Protein AF-A0A2H0FKP7-F1 (afdb_monomer_lite)

Structure (mmCIF, N/CA/C/O backbone):
data_AF-A0A2H0FKP7-F1
#
_entry.id   AF-A0A2H0FKP7-F1
#
loop_
_atom_site.group_PDB
_atom_site.id
_atom_site.type_symbol
_atom_site.label_atom_id
_atom_site.label_alt_id
_atom_site.label_comp_id
_atom_site.label_asym_id
_atom_site.label_entity_id
_atom_site.label_seq_id
_atom_site.pdbx_PDB_ins_code
_atom_site.Cartn_x
_atom_site.Cartn_y
_atom_site.Cartn_z
_atom_site.occupancy
_atom_site.B_iso_or_equiv
_atom_site.auth_seq_id
_atom_site.auth_comp_id
_atom_site.auth_asym_id
_atom_site.auth_atom_id
_atom_site.pdbx_PDB_model_num
ATOM 1 N N . ILE A 1 1 ? 3.012 2.718 -2.120 1.00 96.00 1 ILE A N 1
ATOM 2 C CA . ILE A 1 1 ? 3.872 1.776 -2.870 1.00 96.00 1 ILE A CA 1
ATOM 3 C C . ILE A 1 1 ? 3.788 2.106 -4.356 1.00 96.00 1 ILE A C 1
ATOM 5 O O . ILE A 1 1 ? 2.682 2.177 -4.879 1.00 96.00 1 ILE A O 1
ATOM 9 N N . ILE A 1 2 ? 4.924 2.367 -5.002 1.00 96.69 2 ILE A N 1
ATOM 10 C CA . ILE A 1 2 ? 5.046 2.760 -6.416 1.00 96.69 2 ILE A CA 1
ATOM 11 C C . ILE A 1 2 ? 6.415 2.295 -6.932 1.00 96.69 2 ILE A C 1
ATOM 13 O O . ILE A 1 2 ? 7.384 2.348 -6.171 1.00 96.69 2 ILE A O 1
ATOM 17 N N . CYS A 1 3 ? 6.507 1.837 -8.184 1.00 94.38 3 CYS A N 1
ATOM 18 C CA . CYS A 1 3 ? 7.742 1.323 -8.785 1.00 94.38 3 CYS A CA 1
ATOM 19 C C . CYS A 1 3 ? 8.447 0.297 -7.861 1.00 94.38 3 CYS A C 1
ATOM 21 O O . CYS A 1 3 ? 7.833 -0.624 -7.315 1.00 94.38 3 CYS A O 1
ATOM 23 N N . GLY A 1 4 ? 9.746 0.497 -7.623 1.00 95.00 4 GLY A N 1
ATOM 24 C CA . GLY A 1 4 ? 10.441 -0.051 -6.465 1.00 95.00 4 GLY A CA 1
ATOM 25 C C . GLY A 1 4 ? 11.275 -1.301 -6.725 1.00 95.00 4 GLY A C 1
ATOM 26 O O . GLY A 1 4 ? 11.136 -1.984 -7.739 1.00 95.00 4 GLY A O 1
ATOM 27 N N . ARG A 1 5 ? 12.159 -1.582 -5.762 1.00 94.81 5 ARG A N 1
ATOM 28 C CA . ARG A 1 5 ? 13.030 -2.771 -5.687 1.00 94.81 5 ARG A CA 1
ATOM 29 C C . ARG A 1 5 ? 12.758 -3.516 -4.369 1.00 94.81 5 ARG A C 1
ATOM 31 O O . ARG A 1 5 ? 11.668 -3.395 -3.811 1.00 94.81 5 ARG A O 1
ATOM 38 N N . MET A 1 6 ? 13.737 -4.254 -3.844 1.00 95.88 6 MET A N 1
ATOM 39 C CA . MET A 1 6 ? 13.600 -5.017 -2.594 1.00 95.88 6 MET A CA 1
ATOM 40 C C . MET A 1 6 ? 13.224 -4.156 -1.379 1.00 95.88 6 MET A C 1
ATOM 42 O O . MET A 1 6 ? 12.397 -4.579 -0.580 1.00 95.88 6 MET A O 1
ATOM 46 N N . GLY A 1 7 ? 13.744 -2.927 -1.265 1.00 97.00 7 GLY A N 1
ATOM 47 C CA . GLY A 1 7 ? 13.377 -2.022 -0.163 1.00 97.00 7 GLY A CA 1
ATOM 48 C C . GLY A 1 7 ? 11.880 -1.694 -0.134 1.00 97.00 7 GLY A C 1
ATOM 49 O O . GLY A 1 7 ? 11.239 -1.777 0.905 1.00 97.00 7 GLY A O 1
ATOM 50 N N . THR A 1 8 ? 11.283 -1.452 -1.302 1.00 97.06 8 THR A N 1
ATOM 51 C CA . THR A 1 8 ? 9.839 -1.212 -1.438 1.00 97.06 8 THR A CA 1
ATOM 52 C C . THR A 1 8 ? 9.008 -2.429 -1.031 1.00 97.06 8 THR A C 1
ATOM 54 O O . THR A 1 8 ? 7.924 -2.279 -0.470 1.00 97.06 8 THR A O 1
ATOM 57 N N . LEU A 1 9 ? 9.510 -3.642 -1.294 1.00 95.69 9 LEU A N 1
ATOM 58 C CA . LEU A 1 9 ? 8.862 -4.871 -0.834 1.00 95.69 9 LEU A CA 1
ATOM 59 C C . LEU A 1 9 ? 8.926 -4.980 0.692 1.00 95.69 9 LEU A C 1
ATOM 61 O O . LEU A 1 9 ? 7.932 -5.338 1.312 1.00 95.69 9 LEU A O 1
ATOM 65 N N . HIS A 1 10 ? 10.071 -4.650 1.289 1.00 95.62 10 HIS A N 1
ATOM 66 C CA . HIS A 1 10 ? 10.254 -4.665 2.738 1.00 95.62 10 HIS A CA 1
ATOM 67 C C . HIS A 1 10 ? 9.315 -3.676 3.451 1.00 95.62 10 HIS A C 1
ATOM 69 O O . HIS A 1 10 ? 8.652 -4.035 4.424 1.00 95.62 10 HIS A O 1
ATOM 75 N N . GLU A 1 11 ? 9.190 -2.454 2.930 1.00 96.00 11 GLU A N 1
ATOM 76 C CA . GLU A 1 11 ? 8.234 -1.458 3.429 1.00 96.00 11 GLU A CA 1
ATOM 77 C C . GLU A 1 11 ? 6.785 -1.931 3.285 1.00 96.00 11 GLU A C 1
ATOM 79 O O . GLU A 1 11 ? 5.997 -1.808 4.225 1.00 96.00 11 GLU A O 1
ATOM 84 N N . PHE A 1 12 ? 6.433 -2.503 2.126 1.00 94.69 12 PHE A N 1
ATOM 85 C CA . PHE A 1 12 ? 5.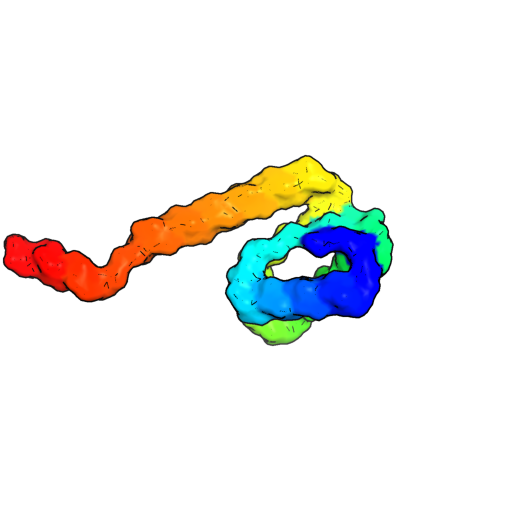113 -3.088 1.910 1.00 94.69 12 PHE A CA 1
ATOM 86 C C . PHE A 1 12 ? 4.821 -4.194 2.928 1.00 94.69 12 PHE A C 1
ATOM 88 O O . PHE A 1 12 ? 3.781 -4.145 3.575 1.00 94.69 12 PHE A O 1
ATOM 95 N N . ALA A 1 13 ? 5.734 -5.154 3.093 1.00 92.56 13 ALA A N 1
ATOM 96 C CA . ALA A 1 13 ? 5.572 -6.276 4.011 1.00 92.56 13 ALA A CA 1
ATOM 97 C C . ALA A 1 13 ? 5.393 -5.793 5.456 1.00 92.56 13 ALA A C 1
ATOM 99 O O . ALA A 1 13 ? 4.488 -6.243 6.150 1.00 92.56 13 ALA A O 1
ATOM 100 N N . THR A 1 14 ? 6.187 -4.805 5.875 1.00 93.69 14 THR A N 1
ATOM 101 C CA . THR A 1 14 ? 6.079 -4.203 7.210 1.00 93.69 14 THR A CA 1
ATOM 102 C C . THR A 1 14 ? 4.723 -3.532 7.407 1.00 93.69 14 THR A C 1
ATOM 104 O O . THR A 1 14 ? 4.047 -3.787 8.399 1.00 93.69 14 THR A O 1
ATOM 107 N N . ALA A 1 15 ? 4.300 -2.685 6.460 1.00 93.31 15 ALA A N 1
ATOM 108 C CA . ALA A 1 15 ? 3.011 -1.998 6.524 1.00 93.31 15 ALA A CA 1
ATOM 109 C C . ALA A 1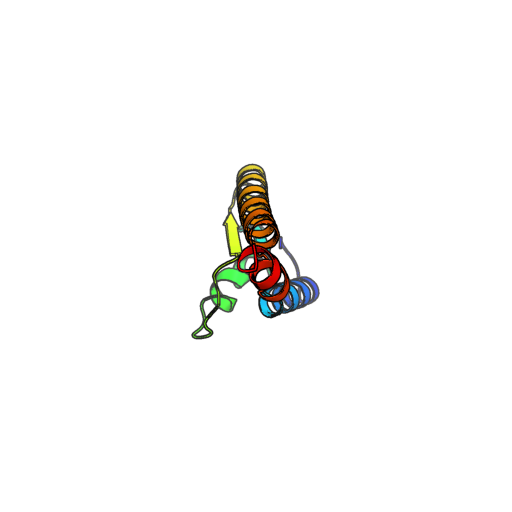 15 ? 1.826 -2.979 6.490 1.00 93.31 15 ALA A C 1
ATOM 111 O O . ALA A 1 15 ? 0.802 -2.725 7.130 1.00 93.31 15 ALA A O 1
ATOM 112 N N . PHE A 1 16 ? 1.972 -4.079 5.747 1.00 91.00 16 PHE A N 1
ATOM 113 C CA . PHE A 1 16 ? 0.981 -5.141 5.624 1.00 91.00 16 PHE A CA 1
ATOM 114 C C . PHE A 1 16 ? 0.818 -5.903 6.942 1.00 91.00 16 PHE A C 1
ATOM 116 O O . PHE A 1 16 ? -0.308 -6.067 7.411 1.00 91.00 16 PHE A O 1
ATOM 123 N N . GLU A 1 17 ? 1.928 -6.277 7.581 1.00 89.25 17 GLU A N 1
ATOM 124 C CA . GLU A 1 17 ? 1.927 -7.005 8.852 1.00 89.25 17 GLU A CA 1
ATOM 125 C C . GLU A 1 17 ? 1.264 -6.192 9.972 1.00 89.25 17 GLU A C 1
ATOM 127 O O . GLU A 1 17 ? 0.363 -6.669 10.656 1.00 89.25 17 GLU A O 1
ATOM 132 N N . ILE A 1 18 ? 1.613 -4.907 10.093 1.00 90.56 18 ILE A N 1
ATOM 133 C CA . ILE A 1 18 ? 1.038 -4.014 11.115 1.00 90.56 18 ILE A CA 1
ATOM 134 C C . ILE A 1 18 ? -0.342 -3.452 10.734 1.00 90.56 18 ILE A C 1
ATOM 136 O O . ILE A 1 18 ? -0.841 -2.538 11.393 1.00 90.56 18 ILE A O 1
ATOM 140 N N . GLN A 1 19 ? -0.958 -3.963 9.661 1.00 88.88 19 GLN A N 1
ATOM 141 C CA . GLN A 1 19 ? -2.308 -3.607 9.216 1.00 88.88 19 GLN A CA 1
ATOM 142 C C . GLN A 1 19 ? -2.512 -2.089 9.040 1.00 88.88 19 GLN A C 1
ATOM 144 O O . GLN A 1 19 ? -3.544 -1.535 9.442 1.00 88.88 19 GLN A O 1
ATOM 149 N N . LYS A 1 20 ? -1.540 -1.397 8.433 1.00 90.94 20 LYS A N 1
ATOM 150 C CA . LYS A 1 20 ? -1.701 0.009 8.031 1.00 90.94 20 LYS A CA 1
ATOM 151 C C . LYS A 1 20 ? -2.498 0.119 6.722 1.00 90.94 20 LYS A C 1
ATOM 153 O O . LYS A 1 20 ? -2.412 -0.774 5.882 1.00 90.94 20 LYS A O 1
ATOM 158 N N . PRO A 1 21 ? -3.235 1.223 6.501 1.00 94.88 21 PRO A N 1
ATOM 159 C CA . PRO A 1 21 ? -3.733 1.584 5.177 1.00 94.88 21 PRO A CA 1
ATOM 160 C C . PRO A 1 21 ? -2.588 1.709 4.166 1.00 94.88 21 PRO A C 1
ATOM 162 O O . PRO A 1 21 ? -1.648 2.476 4.380 1.00 94.88 21 PRO A O 1
ATOM 165 N N . ILE A 1 22 ? -2.668 0.976 3.057 1.00 96.12 22 ILE A N 1
ATOM 166 C CA . ILE A 1 22 ? -1.647 0.951 2.006 1.00 96.12 22 ILE A CA 1
ATOM 167 C C . ILE A 1 22 ? -2.281 1.354 0.680 1.00 96.12 22 ILE A C 1
ATOM 169 O O . ILE A 1 22 ? -3.274 0.775 0.248 1.00 96.12 22 ILE A O 1
ATOM 173 N N . GLY A 1 23 ? -1.663 2.317 0.001 1.00 97.38 23 GLY A N 1
ATOM 174 C CA . GLY A 1 23 ? -1.938 2.609 -1.402 1.00 97.38 23 GLY A CA 1
ATOM 175 C C . GLY A 1 23 ? -0.873 2.007 -2.317 1.00 97.38 23 GLY A C 1
ATOM 176 O O . GLY A 1 23 ? 0.324 2.189 -2.071 1.00 97.38 23 GLY A O 1
ATOM 177 N N . VAL A 1 24 ? -1.292 1.325 -3.380 1.00 97.25 24 VAL A N 1
ATOM 178 C CA . VAL A 1 24 ? -0.424 0.768 -4.426 1.00 97.25 24 VAL A CA 1
ATOM 179 C C . VAL A 1 24 ? -0.793 1.405 -5.764 1.00 97.25 24 VAL A C 1
ATOM 181 O O . VAL A 1 24 ? -1.929 1.256 -6.217 1.00 97.25 24 VAL A O 1
ATOM 184 N N . LEU A 1 25 ? 0.160 2.112 -6.381 1.00 97.88 25 LEU A N 1
ATOM 185 C CA . LEU A 1 25 ? 0.001 2.659 -7.729 1.00 97.88 25 LEU A CA 1
ATOM 186 C C . LEU A 1 25 ? 0.499 1.634 -8.754 1.00 97.88 25 LEU A C 1
ATOM 188 O O . LEU A 1 25 ? 1.701 1.400 -8.883 1.00 97.88 25 LEU A O 1
ATOM 192 N N . GLU A 1 26 ? -0.437 1.006 -9.451 1.00 94.94 26 GLU A N 1
ATOM 193 C CA . GLU A 1 26 ? -0.186 -0.049 -10.429 1.00 94.94 26 GLU A CA 1
ATOM 194 C C . GLU A 1 26 ? 0.236 0.503 -11.792 1.00 94.94 26 GLU A C 1
ATOM 196 O O . GLU A 1 26 ? -0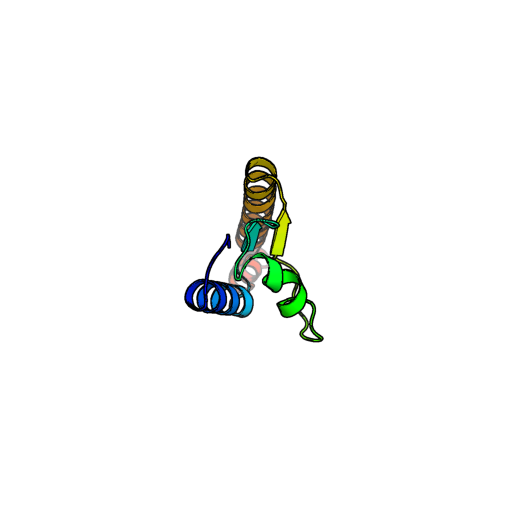.070 1.639 -12.154 1.00 94.94 26 GLU A O 1
ATOM 201 N N . ARG A 1 27 ? 0.864 -0.367 -12.588 1.00 94.62 27 ARG A N 1
ATOM 202 C CA . ARG A 1 27 ? 1.444 -0.080 -13.907 1.00 94.62 27 ARG A CA 1
ATOM 203 C C . ARG A 1 27 ? 2.576 0.939 -13.837 1.00 94.62 27 ARG A C 1
ATOM 205 O O . ARG A 1 27 ? 2.785 1.705 -14.774 1.00 94.62 27 ARG A O 1
ATOM 212 N N . THR A 1 28 ? 3.298 0.932 -12.723 1.00 94.81 28 THR A N 1
ATOM 213 C CA . THR A 1 28 ? 4.470 1.788 -12.506 1.00 94.81 28 THR A CA 1
ATOM 214 C C . THR A 1 28 ? 5.778 1.006 -12.619 1.00 94.81 28 THR A C 1
ATOM 216 O O . THR A 1 28 ? 6.858 1.589 -12.559 1.00 94.81 28 THR A O 1
ATOM 219 N N . GLY A 1 29 ? 5.699 -0.308 -12.857 1.00 92.44 29 GLY A N 1
ATOM 220 C CA . GLY A 1 29 ? 6.841 -1.205 -12.935 1.00 92.44 29 GLY A CA 1
ATOM 221 C C . GLY A 1 29 ? 7.361 -1.625 -11.560 1.00 92.44 29 GLY A C 1
ATOM 222 O O . GLY A 1 29 ? 6.824 -1.274 -10.509 1.00 92.44 29 GLY A O 1
ATOM 223 N N . GLY A 1 30 ? 8.447 -2.397 -11.562 1.00 93.94 30 GLY A N 1
ATOM 224 C CA . GLY A 1 30 ? 9.138 -2.803 -10.338 1.00 93.94 30 GLY A CA 1
ATOM 225 C C . GLY A 1 30 ? 8.296 -3.679 -9.403 1.00 93.94 30 GLY A C 1
ATOM 226 O O . GLY A 1 30 ? 7.519 -4.533 -9.832 1.00 93.94 30 GLY A O 1
ATOM 227 N N . THR A 1 31 ? 8.506 -3.502 -8.102 1.00 94.56 31 THR A N 1
ATOM 228 C CA . THR A 1 31 ? 7.836 -4.266 -7.041 1.00 94.56 31 THR A CA 1
ATOM 229 C C . THR A 1 31 ? 6.335 -3.983 -6.956 1.00 94.56 31 THR A C 1
ATOM 231 O O . THR A 1 31 ? 5.573 -4.911 -6.688 1.00 94.56 31 THR A O 1
ATOM 234 N N . ALA A 1 32 ? 5.897 -2.739 -7.183 1.00 94.62 32 ALA A N 1
ATOM 235 C CA . ALA A 1 32 ? 4.504 -2.314 -7.021 1.00 94.62 32 ALA A CA 1
ATOM 236 C C . ALA A 1 32 ? 3.518 -3.193 -7.809 1.00 94.62 32 ALA A C 1
ATOM 238 O O . ALA A 1 32 ? 2.501 -3.617 -7.263 1.00 94.62 32 ALA A O 1
ATOM 239 N N . ASP A 1 33 ? 3.870 -3.560 -9.041 1.00 93.75 33 ASP A N 1
ATOM 240 C CA . ASP A 1 33 ? 3.020 -4.376 -9.917 1.00 93.75 33 ASP A CA 1
ATOM 241 C C . ASP A 1 33 ? 2.919 -5.847 -9.472 1.00 93.75 33 ASP A C 1
ATOM 243 O O . ASP A 1 33 ? 1.994 -6.559 -9.857 1.00 93.75 33 ASP A O 1
ATOM 247 N N . LYS A 1 34 ? 3.838 -6.308 -8.613 1.00 92.19 34 LYS A N 1
ATOM 248 C CA . LYS A 1 34 ? 3.840 -7.669 -8.048 1.00 92.19 34 LYS A CA 1
ATOM 249 C C . LYS A 1 34 ? 3.059 -7.764 -6.737 1.00 92.19 34 LYS A C 1
ATOM 251 O O . LYS A 1 34 ? 2.675 -8.862 -6.336 1.00 92.19 34 LYS A O 1
ATOM 256 N N . ILE A 1 35 ? 2.793 -6.633 -6.076 1.00 91.81 35 ILE A N 1
ATOM 257 C CA . ILE A 1 35 ? 2.170 -6.592 -4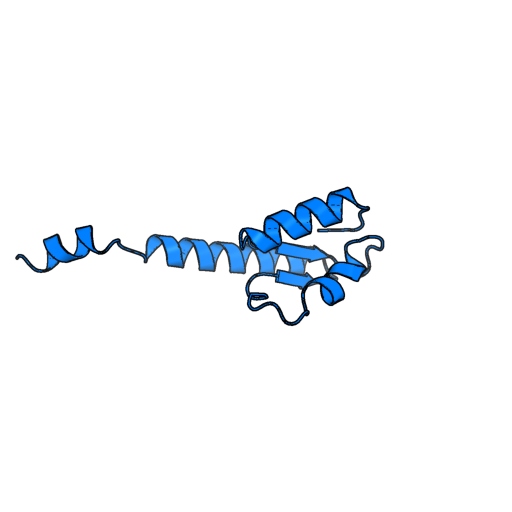.745 1.00 91.81 35 ILE A CA 1
ATOM 258 C C . ILE A 1 35 ? 0.814 -7.287 -4.715 1.00 91.81 35 ILE A C 1
ATOM 260 O O . ILE A 1 35 ? 0.514 -7.976 -3.746 1.00 91.81 35 ILE A O 1
ATOM 264 N N . ARG A 1 36 ? 0.003 -7.150 -5.770 1.00 88.75 36 ARG A N 1
ATOM 265 C CA . ARG A 1 36 ? -1.319 -7.782 -5.826 1.00 88.75 36 ARG A CA 1
ATOM 266 C C . ARG A 1 36 ? -1.229 -9.296 -5.655 1.00 88.75 36 ARG A C 1
ATOM 268 O O . ARG A 1 36 ? -1.964 -9.843 -4.848 1.00 88.75 36 ARG A O 1
ATOM 275 N N . VAL A 1 37 ? -0.294 -9.938 -6.354 1.00 87.44 37 VAL A N 1
ATOM 276 C CA . VAL A 1 37 ? -0.076 -11.391 -6.278 1.00 87.44 37 VAL A CA 1
ATOM 277 C C . VAL A 1 37 ? 0.428 -11.796 -4.892 1.00 87.44 37 VAL A C 1
ATOM 279 O O . VAL A 1 37 ? -0.038 -12.782 -4.331 1.00 87.44 37 VAL A O 1
ATOM 282 N N . ILE A 1 38 ? 1.343 -11.008 -4.319 1.00 86.69 38 ILE A N 1
ATOM 283 C CA . ILE A 1 38 ? 1.919 -11.256 -2.989 1.00 86.69 38 ILE A CA 1
ATOM 284 C C . ILE A 1 38 ? 0.846 -11.133 -1.894 1.00 86.69 38 ILE A C 1
ATOM 286 O O . ILE A 1 38 ? 0.816 -11.927 -0.957 1.00 86.69 38 ILE A O 1
ATOM 290 N N . ALA A 1 39 ? -0.053 -10.155 -2.016 1.00 84.31 39 ALA A N 1
ATOM 291 C CA . ALA A 1 39 ? -1.052 -9.836 -1.002 1.00 84.31 39 ALA A CA 1
ATOM 292 C C . ALA A 1 39 ? -2.269 -10.780 -0.993 1.00 84.31 39 ALA A C 1
ATOM 294 O O . ALA A 1 39 ? -2.940 -10.875 0.030 1.00 84.31 39 ALA A O 1
ATOM 295 N N . THR A 1 40 ? -2.591 -11.455 -2.103 1.00 75.56 40 THR A N 1
ATOM 296 C CA . THR A 1 40 ? -3.815 -12.275 -2.251 1.00 75.56 40 THR A CA 1
ATOM 297 C C . THR A 1 40 ? -3.657 -13.745 -1.840 1.00 75.56 40 THR A C 1
ATOM 299 O O . THR A 1 40 ? -4.497 -14.569 -2.191 1.00 75.56 40 THR A O 1
ATOM 302 N N . GLY A 1 41 ? -2.587 -14.098 -1.125 1.00 68.69 41 GLY A N 1
ATOM 303 C CA . GLY A 1 41 ? -2.374 -15.453 -0.606 1.00 68.69 41 GLY A CA 1
ATOM 304 C C . GLY A 1 41 ? -3.405 -15.894 0.457 1.00 68.69 41 GLY A C 1
ATOM 305 O O . GLY A 1 41 ? -4.278 -15.119 0.845 1.00 68.69 41 GLY A O 1
ATOM 306 N N . PRO A 1 42 ? -3.293 -17.128 0.990 1.00 58.97 42 PRO A N 1
ATOM 307 C CA . PRO A 1 42 ? -4.244 -17.718 1.949 1.00 58.97 42 PRO A CA 1
ATOM 308 C C . PRO A 1 42 ? -4.266 -17.043 3.337 1.00 58.97 42 PRO A C 1
ATOM 310 O O . PRO A 1 42 ? -5.014 -17.454 4.226 1.00 58.97 42 PRO A O 1
ATOM 313 N N . TYR A 1 43 ? -3.455 -16.006 3.547 1.00 57.25 43 TYR A N 1
ATOM 314 C CA . TYR A 1 43 ? -3.349 -15.292 4.811 1.00 57.25 43 TYR A CA 1
ATOM 315 C C . TYR A 1 43 ? -4.519 -14.308 4.967 1.00 57.25 43 TYR A C 1
ATOM 317 O O . TYR A 1 43 ? -4.681 -13.351 4.208 1.00 57.25 43 TYR A O 1
ATOM 325 N N . ARG A 1 44 ? -5.371 -14.560 5.969 1.00 53.25 44 ARG A N 1
ATOM 326 C CA . ARG A 1 44 ? -6.464 -13.663 6.374 1.00 53.25 44 ARG A CA 1
ATOM 327 C C . ARG A 1 44 ? -5.905 -12.258 6.630 1.00 53.25 44 ARG A C 1
ATOM 329 O O . ARG A 1 44 ? -5.088 -12.106 7.526 1.00 53.25 44 ARG A O 1
ATOM 336 N N . GLY A 1 45 ? -6.394 -11.228 5.930 1.00 57.00 45 GLY A N 1
ATOM 337 C CA . GLY A 1 45 ? -6.058 -9.845 6.316 1.00 57.00 45 GLY A CA 1
ATOM 338 C C . GLY A 1 45 ? -6.020 -8.767 5.237 1.00 57.00 45 GLY A C 1
ATOM 339 O O . GLY A 1 45 ? -5.663 -7.640 5.558 1.00 57.00 45 GLY A O 1
ATOM 340 N N . VAL A 1 46 ? -6.407 -9.037 3.985 1.00 61.41 46 VAL A N 1
ATOM 341 C CA . VAL A 1 46 ? -6.332 -8.058 2.875 1.00 61.41 46 VAL A CA 1
ATOM 342 C C . VAL A 1 46 ? -7.393 -6.942 2.972 1.00 61.41 46 VAL A C 1
ATOM 344 O O . VAL A 1 46 ? -8.109 -6.653 2.019 1.00 61.41 46 VAL A O 1
ATOM 347 N N . LYS A 1 47 ? -7.580 -6.324 4.141 1.00 68.69 47 LYS A N 1
ATOM 348 C CA . LYS A 1 47 ? -8.689 -5.385 4.375 1.00 68.69 47 LYS A CA 1
ATOM 349 C C . LYS A 1 47 ? -8.327 -3.922 4.121 1.00 68.69 47 LYS A C 1
ATOM 351 O O . LYS A 1 47 ? -9.225 -3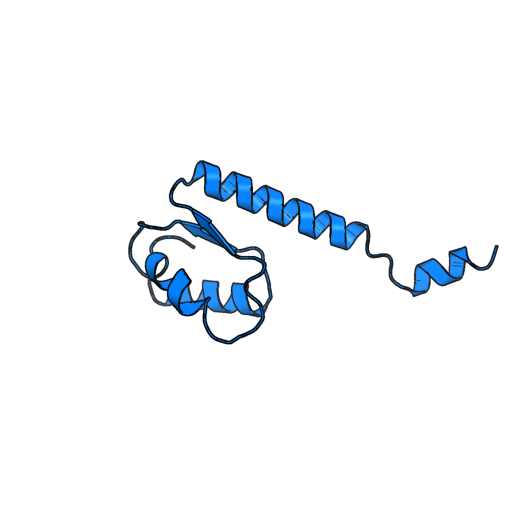.086 4.108 1.00 68.69 47 LYS A O 1
ATOM 356 N N . LYS A 1 48 ? -7.043 -3.603 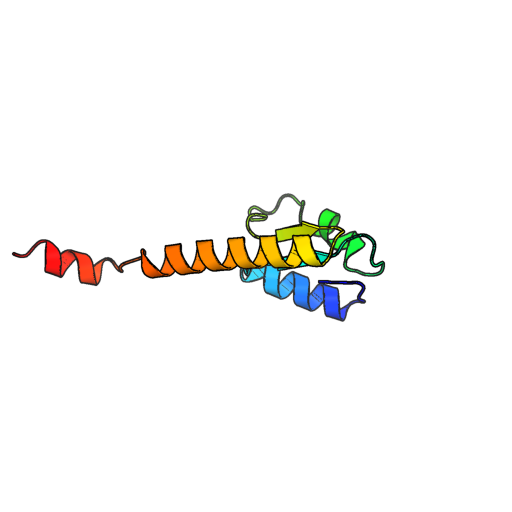3.924 1.00 88.19 48 LYS A N 1
ATOM 357 C CA . LYS A 1 48 ? -6.548 -2.216 3.976 1.00 88.19 48 LYS A CA 1
ATOM 358 C C . LYS A 1 48 ? -5.626 -1.815 2.823 1.00 88.19 48 LYS A C 1
ATOM 360 O O . LYS A 1 48 ? -4.848 -0.876 2.963 1.00 88.19 48 LYS A O 1
ATOM 365 N N . ILE A 1 49 ? -5.709 -2.506 1.686 1.00 93.19 49 ILE A N 1
ATOM 366 C CA . ILE A 1 49 ? -4.930 -2.157 0.492 1.00 93.19 49 ILE A CA 1
ATOM 367 C C . ILE A 1 49 ? -5.853 -1.570 -0.575 1.00 93.19 49 ILE A C 1
ATOM 369 O O . ILE A 1 49 ? -6.831 -2.199 -0.975 1.00 93.19 49 ILE A O 1
ATOM 373 N N . ILE A 1 50 ? -5.513 -0.378 -1.058 1.00 95.44 50 ILE A N 1
ATOM 374 C CA . ILE A 1 50 ? -6.115 0.241 -2.237 1.00 95.44 50 ILE A CA 1
ATOM 375 C C . ILE A 1 50 ? -5.144 0.090 -3.401 1.00 95.44 50 ILE A C 1
ATOM 377 O O . ILE A 1 50 ? -4.004 0.547 -3.328 1.00 95.44 50 ILE A O 1
ATOM 381 N N . PHE A 1 51 ? -5.616 -0.517 -4.483 1.00 95.38 51 PHE A N 1
ATOM 382 C CA . PHE A 1 51 ? -4.899 -0.579 -5.749 1.00 95.38 51 PHE A CA 1
ATOM 383 C C . PHE A 1 51 ? -5.539 0.390 -6.736 1.00 95.38 51 PHE A C 1
ATOM 385 O O . PHE A 1 51 ? -6.754 0.343 -6.933 1.00 95.38 51 PHE A O 1
ATOM 392 N N . GLU A 1 52 ? -4.733 1.243 -7.357 1.00 97.38 52 GLU A N 1
ATOM 393 C CA . GLU A 1 52 ? -5.190 2.176 -8.384 1.00 97.38 52 GLU A CA 1
ATOM 394 C C . GLU A 1 52 ? -4.132 2.400 -9.455 1.00 97.38 52 GLU A C 1
ATOM 396 O O . GLU A 1 52 ? -2.949 2.194 -9.217 1.00 97.38 52 GLU A O 1
ATOM 401 N N . LYS A 1 53 ? -4.566 2.848 -10.634 1.00 97.25 53 LYS A N 1
ATOM 402 C CA . LYS A 1 53 ? -3.669 3.237 -11.742 1.00 97.25 53 LYS A CA 1
ATOM 403 C C . LYS A 1 53 ? -3.551 4.750 -11.883 1.00 97.25 53 LYS A C 1
ATOM 405 O O . LYS A 1 53 ? -2.574 5.244 -12.432 1.00 97.25 53 LYS A O 1
ATOM 410 N N . ASP A 1 54 ? -4.559 5.476 -11.406 1.00 97.81 54 ASP A N 1
ATOM 411 C CA . ASP A 1 54 ? -4.561 6.932 -11.392 1.00 97.81 54 ASP A CA 1
ATOM 412 C C . ASP A 1 54 ? -4.099 7.442 -10.014 1.00 97.81 54 ASP A C 1
ATOM 414 O O . ASP A 1 54 ? -4.676 7.056 -8.990 1.00 97.81 54 ASP A O 1
ATOM 418 N N . PRO A 1 55 ? -3.074 8.309 -9.955 1.00 97.50 55 PRO A N 1
ATOM 419 C CA . PRO A 1 55 ? -2.525 8.774 -8.688 1.00 97.50 55 PRO A CA 1
ATOM 420 C C . PRO A 1 55 ? -3.510 9.639 -7.890 1.00 97.50 55 PRO A C 1
ATOM 422 O O . PRO A 1 55 ? -3.490 9.580 -6.661 1.00 97.50 55 PRO A O 1
ATOM 425 N N . LYS A 1 56 ? -4.397 10.404 -8.547 1.00 98.25 56 LYS A N 1
ATOM 426 C CA . LYS A 1 56 ? -5.385 11.241 -7.846 1.00 98.25 56 LYS A CA 1
ATOM 427 C C . LYS A 1 56 ? -6.422 10.359 -7.156 1.00 98.25 56 LYS A C 1
ATOM 429 O O . LYS A 1 56 ? -6.611 10.469 -5.946 1.00 98.25 56 LYS A O 1
ATOM 434 N N . LYS A 1 57 ? -6.994 9.399 -7.888 1.00 98.50 57 LYS A N 1
ATOM 435 C CA . LYS A 1 57 ? -7.944 8.416 -7.343 1.00 98.50 57 LYS A CA 1
ATOM 436 C C . LYS A 1 57 ? -7.332 7.589 -6.216 1.00 98.50 57 LYS A C 1
ATOM 438 O O . LYS A 1 57 ? -8.016 7.305 -5.233 1.00 98.50 57 LYS A O 1
ATOM 443 N N . LEU A 1 58 ? -6.055 7.211 -6.335 1.00 98.25 58 LEU A N 1
ATOM 444 C CA . LEU A 1 58 ? -5.356 6.469 -5.286 1.00 98.25 58 LEU A CA 1
ATOM 445 C C . LEU A 1 58 ? -5.337 7.252 -3.970 1.00 98.25 58 LEU A C 1
ATOM 447 O O . LEU A 1 58 ? -5.703 6.715 -2.923 1.00 98.25 58 LEU A O 1
ATOM 451 N N . VAL A 1 59 ? -4.921 8.518 -4.029 1.00 98.00 59 VAL A N 1
ATOM 452 C CA . VAL A 1 59 ? -4.817 9.392 -2.855 1.00 98.00 59 VAL A CA 1
ATOM 453 C C . VAL A 1 59 ? -6.193 9.649 -2.244 1.00 98.00 59 VAL A C 1
ATOM 455 O O . VAL A 1 59 ? -6.355 9.490 -1.036 1.00 98.00 59 VAL A O 1
ATOM 458 N N . GLU A 1 60 ? -7.200 9.968 -3.060 1.00 98.44 60 GLU A N 1
ATOM 459 C CA . GLU A 1 60 ? -8.579 10.188 -2.603 1.00 98.44 60 GLU A CA 1
ATOM 460 C C . GLU A 1 60 ? -9.124 8.983 -1.824 1.00 98.44 60 GLU A C 1
ATOM 462 O O . GLU A 1 60 ? -9.602 9.118 -0.692 1.00 98.44 60 GLU A O 1
ATOM 467 N N . LYS A 1 61 ? -8.993 7.780 -2.395 1.00 97.94 61 LYS A N 1
ATOM 468 C CA . LYS A 1 61 ? -9.451 6.533 -1.769 1.00 97.94 61 LYS A CA 1
ATOM 469 C C . LYS A 1 61 ? -8.671 6.200 -0.499 1.00 97.94 61 LYS A C 1
ATOM 471 O O . LYS A 1 61 ? -9.268 5.772 0.490 1.00 97.94 61 LYS A O 1
ATOM 476 N N . LEU A 1 62 ? -7.355 6.413 -0.502 1.00 97.50 62 LEU A N 1
ATOM 477 C CA . LEU A 1 62 ? -6.509 6.158 0.662 1.00 97.50 62 LEU A CA 1
ATOM 478 C C . LEU A 1 62 ? -6.852 7.100 1.826 1.00 97.50 62 LEU A C 1
ATOM 480 O O . LEU A 1 62 ? -6.975 6.647 2.963 1.00 97.50 62 LEU A O 1
ATOM 484 N N . ILE A 1 63 ? -7.082 8.388 1.553 1.00 97.31 63 ILE A N 1
ATOM 485 C CA . ILE A 1 63 ? -7.527 9.357 2.565 1.00 97.31 63 ILE A CA 1
ATOM 486 C C . ILE A 1 63 ? -8.887 8.950 3.140 1.00 97.31 63 ILE A C 1
ATOM 488 O O . ILE A 1 63 ? -9.072 8.997 4.358 1.00 97.31 63 ILE A O 1
ATOM 492 N N . ALA A 1 64 ? -9.835 8.532 2.297 1.00 96.62 64 ALA A N 1
ATOM 493 C CA . ALA A 1 64 ? -11.144 8.069 2.754 1.00 96.62 64 ALA A CA 1
ATOM 494 C C . ALA A 1 64 ? -11.032 6.851 3.691 1.00 96.62 64 ALA A C 1
ATOM 496 O O . ALA A 1 64 ? -11.677 6.820 4.743 1.00 96.62 64 ALA A O 1
ATOM 497 N N . LEU A 1 65 ? -10.164 5.888 3.359 1.00 94.62 65 LEU A N 1
ATOM 498 C CA . LEU A 1 65 ? -9.874 4.730 4.208 1.00 94.62 65 LEU A CA 1
ATOM 499 C C . LEU A 1 65 ? -9.272 5.151 5.559 1.00 94.62 65 LEU A C 1
ATOM 501 O O . LEU A 1 65 ? -9.768 4.735 6.603 1.00 94.62 65 LEU A O 1
ATOM 505 N N . ILE A 1 66 ? -8.263 6.028 5.555 1.00 93.94 66 ILE A N 1
ATOM 506 C CA . ILE A 1 66 ? -7.621 6.530 6.782 1.00 93.94 66 ILE A CA 1
ATOM 507 C C . ILE A 1 66 ? -8.633 7.254 7.680 1.00 93.94 66 ILE A C 1
ATOM 509 O O . ILE A 1 66 ? -8.659 7.027 8.889 1.00 93.94 66 ILE A O 1
ATOM 513 N N . LYS A 1 67 ? -9.492 8.110 7.109 1.00 93.75 67 LYS A N 1
ATOM 514 C CA . LYS A 1 67 ? -10.544 8.815 7.862 1.00 93.75 67 LYS A CA 1
ATOM 515 C C . LYS A 1 67 ? -11.524 7.840 8.512 1.00 93.75 67 LYS A C 1
ATOM 517 O O . LYS A 1 67 ? -11.883 8.022 9.674 1.00 93.75 67 LYS A O 1
ATOM 522 N N . LYS A 1 68 ? -11.928 6.792 7.788 1.00 90.56 68 LYS A N 1
ATOM 523 C CA . LYS A 1 68 ? -12.796 5.737 8.325 1.00 90.56 68 LYS A CA 1
ATOM 524 C C . LYS A 1 68 ? -12.143 5.033 9.515 1.00 90.56 68 LYS A C 1
ATOM 526 O O . LYS A 1 68 ? -12.813 4.824 10.520 1.00 90.56 68 LYS A O 1
ATOM 531 N N . GLU A 1 69 ? -10.855 4.707 9.429 1.00 87.19 69 GLU A N 1
ATOM 532 C CA . GLU A 1 69 ? -10.135 4.060 10.534 1.00 87.19 69 GLU A CA 1
ATOM 533 C C . GLU A 1 69 ? -9.995 4.961 11.760 1.00 87.19 69 GLU A C 1
ATOM 535 O O . GLU A 1 69 ? -10.260 4.511 12.872 1.00 87.19 69 GLU A O 1
ATOM 540 N N . LYS A 1 70 ? -9.659 6.242 11.575 1.00 87.56 70 LYS A N 1
ATOM 541 C CA . LYS A 1 70 ? -9.576 7.196 12.690 1.00 87.56 70 LYS A CA 1
ATOM 542 C C . LYS A 1 70 ? -10.910 7.355 13.416 1.00 87.56 70 LYS A C 1
ATOM 544 O O . LYS A 1 70 ? -10.939 7.279 14.636 1.00 87.56 70 LYS A O 1
ATOM 549 N N . LYS A 1 71 ? -12.019 7.470 12.680 1.00 84.12 71 LYS A N 1
ATOM 550 C CA . LYS A 1 71 ? -13.357 7.561 13.284 1.00 84.12 71 LYS A CA 1
ATOM 551 C C . LYS A 1 71 ? -13.726 6.305 14.083 1.00 84.12 71 LYS A C 1
ATOM 553 O O . LYS A 1 71 ? -14.389 6.398 15.109 1.00 84.12 71 LYS A O 1
ATOM 558 N N . VAL A 1 72 ? -13.307 5.122 13.626 1.00 75.38 72 VAL A N 1
ATOM 559 C CA . VAL A 1 72 ? -13.494 3.876 14.389 1.00 75.38 72 VAL A CA 1
ATOM 560 C C . VAL A 1 72 ? -12.715 3.917 15.704 1.00 75.38 72 VAL A C 1
ATOM 562 O O . VAL A 1 72 ? -13.261 3.509 16.722 1.00 75.38 72 VAL A O 1
ATOM 565 N N . LEU A 1 73 ? -11.484 4.437 15.695 1.00 74.25 73 LEU A N 1
ATOM 566 C CA . LEU A 1 73 ? -10.678 4.602 16.908 1.00 74.25 73 LEU A CA 1
ATOM 567 C C . LEU A 1 73 ? -11.285 5.630 17.872 1.00 74.25 73 LEU A C 1
ATOM 569 O O . LEU A 1 73 ? -11.329 5.373 19.066 1.00 74.25 73 LEU A O 1
ATOM 573 N N . GLU A 1 74 ? -11.807 6.750 17.368 1.00 79.06 74 GLU A N 1
ATOM 574 C CA . GLU A 1 74 ? -12.495 7.763 18.187 1.00 79.06 74 GLU A CA 1
ATOM 575 C C . GLU A 1 74 ? -13.778 7.217 18.834 1.00 79.06 74 GLU A C 1
ATOM 577 O O . GLU A 1 74 ? -14.080 7.519 19.986 1.00 79.06 74 GLU A O 1
ATOM 582 N N . ASN A 1 75 ? -14.525 6.379 18.112 1.00 74.31 75 ASN A N 1
ATOM 583 C CA . ASN A 1 75 ? -15.732 5.736 18.633 1.00 74.31 75 ASN A CA 1
ATOM 584 C C . ASN A 1 75 ? -15.431 4.562 19.579 1.00 74.31 75 ASN A C 1
ATOM 586 O O . ASN A 1 75 ? -16.331 4.080 20.271 1.00 74.31 75 ASN A O 1
ATOM 590 N N . PHE A 1 76 ? -14.193 4.068 19.599 1.00 70.31 76 PHE A N 1
ATOM 591 C CA . PHE A 1 76 ? -13.777 2.999 20.491 1.00 70.31 76 PHE A CA 1
ATOM 592 C C . PHE A 1 76 ? -13.513 3.572 21.889 1.00 70.31 76 PHE A C 1
ATOM 594 O O . PHE A 1 76 ? -12.390 3.937 22.225 1.00 70.31 76 PHE A O 1
ATOM 601 N N . LYS A 1 77 ? -14.555 3.639 22.727 1.00 65.50 77 LYS A N 1
ATOM 602 C CA . LYS A 1 77 ? -14.383 3.904 24.162 1.00 65.50 77 LYS A CA 1
ATOM 603 C C . LYS A 1 77 ? -13.967 2.624 24.891 1.00 65.50 77 LYS A C 1
ATOM 605 O O . LYS A 1 77 ? -14.698 1.628 24.811 1.00 65.50 77 LYS A O 1
ATOM 610 N N . PRO A 1 78 ? -12.831 2.615 25.611 1.00 66.62 78 PRO A N 1
ATOM 611 C CA . PRO A 1 78 ? -12.425 1.458 26.393 1.00 66.62 78 PRO A CA 1
ATOM 612 C C . PRO A 1 78 ? -13.466 1.156 27.478 1.00 66.62 78 PRO A C 1
ATOM 614 O O . PRO A 1 78 ? -14.114 2.046 28.028 1.00 66.62 78 PRO A O 1
ATOM 617 N N . ARG A 1 79 ? -13.633 -0.132 27.802 1.00 63.88 79 ARG A N 1
ATOM 618 C CA . ARG A 1 79 ? -14.680 -0.621 28.718 1.00 63.88 79 ARG A CA 1
ATOM 619 C C . ARG A 1 79 ? -14.652 0.041 30.103 1.00 63.88 79 ARG A C 1
ATOM 621 O O . ARG A 1 79 ? -15.700 0.137 30.734 1.00 63.88 79 ARG A O 1
ATOM 628 N N . SER A 1 80 ? -13.490 0.527 30.540 1.00 63.12 80 SER A N 1
ATOM 629 C CA . SER A 1 80 ? -13.312 1.275 31.789 1.00 63.12 80 SER A CA 1
ATOM 630 C C . SER A 1 80 ? -14.111 2.581 31.839 1.00 63.12 80 SER A C 1
ATOM 632 O O . SER A 1 80 ? -14.605 2.932 32.901 1.00 63.12 80 SER A O 1
ATOM 634 N N . GLU A 1 81 ? -14.304 3.272 30.712 1.00 59.88 81 GLU A N 1
ATOM 635 C CA . GLU A 1 81 ? -15.081 4.522 30.661 1.00 59.88 81 GLU A CA 1
ATOM 636 C C . GLU A 1 81 ? -16.596 4.281 30.598 1.00 59.88 81 GLU A C 1
ATOM 638 O O . GLU A 1 81 ? -17.382 5.135 31.003 1.00 59.88 81 GLU A O 1
ATOM 643 N N . ASN A 1 82 ? -17.021 3.104 30.127 1.00 55.47 82 ASN A N 1
ATOM 644 C CA . ASN A 1 82 ? -18.438 2.746 30.060 1.00 55.47 82 ASN A CA 1
ATOM 645 C C . ASN A 1 82 ? -18.995 2.329 31.432 1.00 55.47 82 ASN A C 1
ATOM 647 O O . ASN A 1 82 ? -20.175 2.537 31.687 1.00 55.47 82 ASN A O 1
ATOM 651 N N . LEU A 1 83 ? -18.170 1.795 32.342 1.00 54.69 83 LEU A N 1
ATOM 652 C CA . LEU A 1 83 ? -18.594 1.458 33.712 1.00 54.69 83 LEU A CA 1
ATOM 653 C C . LEU A 1 83 ? -18.965 2.705 34.531 1.00 54.69 83 LEU A C 1
ATOM 655 O O . LEU A 1 83 ? -19.933 2.672 35.285 1.00 54.69 83 LEU A O 1
ATOM 659 N N . THR A 1 84 ? -18.280 3.831 34.317 1.00 56.72 84 THR A N 1
ATOM 660 C CA . THR A 1 84 ? -18.603 5.115 34.964 1.00 56.72 84 THR A CA 1
ATOM 661 C C . THR A 1 84 ? -19.927 5.714 34.468 1.00 56.72 84 THR A C 1
ATOM 663 O O . THR A 1 84 ? -20.522 6.539 35.156 1.00 56.72 84 THR A O 1
ATOM 666 N N . ALA A 1 85 ? -20.410 5.297 33.291 1.00 56.84 85 ALA A N 1
ATOM 667 C CA . ALA A 1 85 ? -21.684 5.738 32.718 1.00 56.84 85 ALA A CA 1
ATOM 668 C C . ALA A 1 85 ? -22.891 4.887 33.160 1.00 56.84 85 ALA A C 1
ATOM 670 O O . ALA A 1 85 ? -24.018 5.357 33.063 1.00 56.84 85 ALA A O 1
ATOM 671 N N . PHE A 1 86 ? -22.665 3.667 33.662 1.00 57.06 86 PHE A N 1
ATOM 672 C CA . PHE A 1 86 ? -23.709 2.777 34.200 1.00 57.06 86 PHE A CA 1
ATOM 673 C C . PHE A 1 86 ? -23.903 2.905 35.723 1.00 57.06 86 PHE A C 1
ATOM 675 O O . PHE A 1 86 ? -24.740 2.212 36.292 1.00 57.06 86 PHE A O 1
ATOM 682 N N . GLY A 1 87 ? -23.123 3.769 36.383 1.00 56.50 87 GLY A N 1
ATOM 683 C CA . GLY A 1 87 ? -23.194 4.038 37.824 1.00 56.50 87 GLY A CA 1
ATOM 684 C C . GLY A 1 87 ? -23.890 5.351 38.206 1.00 56.50 87 GLY A C 1
ATOM 685 O O . GLY A 1 87 ? -23.681 5.819 39.323 1.00 56.50 87 GLY A O 1
ATOM 686 N N . LYS A 1 88 ? -24.652 5.967 37.295 1.00 47.41 88 LYS A N 1
ATOM 687 C CA . LYS A 1 88 ? -25.572 7.074 37.598 1.00 47.41 88 LYS A CA 1
ATOM 688 C C . LYS A 1 88 ? -27.010 6.632 37.399 1.00 47.41 88 LYS A C 1
ATOM 690 O O . LYS A 1 88 ? -27.253 5.944 36.385 1.00 47.41 88 LYS A O 1
#

Radius of gyration: 17.23 Å; chains: 1; bounding box: 39×29×52 Å

pLDDT: mean 85.23, std 14.92, range [47.41, 98.5]

Foldseek 3Di:
DAADEVVVVVVVVVCQVVLHAEEAADPRHHCSPCVVVVLPDPDPGSPRYDYDNDPVVRVVVSVVSVVVVVVVVVPDDPPVVVVVVVPD

Organism: NCBI:txid1974717

Secondary structure (DSSP, 8-state):
--S--HHHHHHHHHHHHTT--EEEE-SS-TTGGGHHHHHTSSSS---SEEEESSHHHHHHHHHHHHHHHHHHHHH---HHHHHTTS--

Sequence (88 aa):
IICGRMGTLHEFATAFEIQKPIGVLERTGGTADKIRVIATGPYRGVKKIIFEKDPKKLVEKLIALIKKEKKVLENFKPRSENLTAFGK